Protein AF-A0A482Z862-F1 (afdb_monomer)

pLDDT: mean 73.33, std 21.67, range [31.16, 97.44]

Structure (mmCIF, N/CA/C/O backbone):
data_AF-A0A482Z862-F1
#
_entry.id   AF-A0A482Z862-F1
#
loop_
_atom_site.group_PDB
_atom_site.id
_atom_site.type_symbol
_atom_site.label_atom_id
_atom_site.label_alt_id
_atom_site.label_comp_id
_atom_site.label_asym_id
_atom_site.label_entity_id
_atom_site.label_seq_id
_atom_site.pdbx_PDB_ins_code
_atom_site.Cartn_x
_atom_site.Cartn_y
_atom_site.Cartn_z
_atom_site.occupancy
_atom_site.B_iso_or_equiv
_atom_site.auth_seq_id
_atom_site.auth_comp_id
_atom_site.auth_asym_id
_atom_site.auth_atom_id
_atom_site.pdbx_PDB_model_num
ATOM 1 N N . PRO A 1 1 ? -0.419 19.644 15.356 1.00 56.84 1 PRO A N 1
ATOM 2 C CA . PRO A 1 1 ? 0.955 19.093 15.516 1.00 56.84 1 PRO A CA 1
ATOM 3 C C . PRO A 1 1 ? 0.873 17.575 15.712 1.00 56.84 1 PRO A C 1
ATOM 5 O O . PRO A 1 1 ? 0.029 17.157 16.489 1.00 56.84 1 PRO A O 1
ATOM 8 N N . GLY A 1 2 ? 1.670 16.770 14.999 1.00 76.25 2 GLY A N 1
ATOM 9 C CA . GLY A 1 2 ? 1.609 15.296 15.091 1.00 76.25 2 GLY A CA 1
ATOM 10 C C . GLY A 1 2 ? 1.187 14.554 13.813 1.00 76.25 2 GLY A C 1
ATOM 11 O O . GLY A 1 2 ? 0.976 13.353 13.862 1.00 76.25 2 GLY A O 1
ATOM 12 N N . GLY A 1 3 ? 1.070 15.244 12.673 1.00 83.31 3 GLY A N 1
ATOM 13 C CA . GLY A 1 3 ? 0.810 14.604 11.377 1.00 83.31 3 GLY A CA 1
ATOM 14 C C . GLY A 1 3 ? 2.070 14.033 10.713 1.00 83.31 3 GLY A C 1
ATOM 15 O O . GLY A 1 3 ? 3.195 14.370 11.087 1.00 83.31 3 GLY A O 1
ATOM 16 N N . ILE A 1 4 ? 1.874 13.207 9.681 1.00 89.50 4 ILE A N 1
ATOM 17 C CA . ILE A 1 4 ? 2.944 12.683 8.822 1.00 89.50 4 ILE A CA 1
ATOM 18 C C . ILE A 1 4 ? 3.011 13.506 7.532 1.00 89.50 4 ILE A C 1
ATOM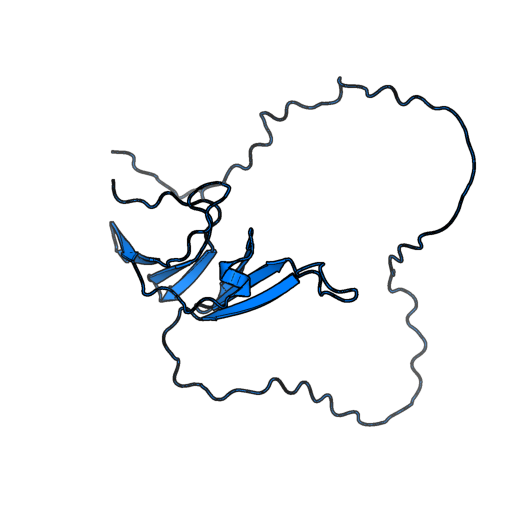 20 O O . ILE A 1 4 ? 2.005 13.680 6.853 1.00 89.50 4 ILE A O 1
ATOM 24 N N . SER A 1 5 ? 4.216 13.943 7.157 1.00 91.38 5 SER A N 1
ATOM 25 C CA . SER A 1 5 ? 4.484 14.436 5.802 1.00 91.38 5 SER A CA 1
ATOM 26 C C . SER A 1 5 ? 4.816 13.257 4.887 1.00 91.38 5 SER A C 1
ATOM 28 O O . SER A 1 5 ? 5.847 12.599 5.060 1.00 91.38 5 SER A O 1
ATOM 30 N N . VAL A 1 6 ? 3.917 12.953 3.956 1.00 94.12 6 VAL A N 1
ATOM 31 C CA . VAL A 1 6 ? 4.066 11.891 2.956 1.00 94.12 6 VAL A CA 1
ATOM 32 C C . VAL A 1 6 ? 3.210 12.232 1.741 1.00 94.12 6 VAL A C 1
ATOM 34 O O . VAL A 1 6 ? 2.110 12.763 1.891 1.00 94.12 6 VAL A O 1
ATOM 37 N N . SER A 1 7 ? 3.696 11.918 0.544 1.00 95.12 7 SER A N 1
ATOM 38 C CA . SER A 1 7 ? 2.905 11.982 -0.685 1.00 95.12 7 SER A CA 1
ATOM 39 C C . SER A 1 7 ? 2.555 10.583 -1.188 1.00 95.12 7 SER A C 1
ATOM 41 O O . SER A 1 7 ? 3.340 9.639 -1.059 1.00 95.12 7 SER A O 1
ATOM 43 N N . SER A 1 8 ? 1.347 10.458 -1.738 1.00 94.81 8 SER A N 1
ATOM 44 C CA . SER A 1 8 ? 0.794 9.226 -2.315 1.00 94.81 8 SER A CA 1
ATOM 45 C C . SER A 1 8 ? 0.945 7.968 -1.437 1.00 94.81 8 SER A C 1
ATOM 47 O O . SER A 1 8 ? 1.421 6.942 -1.935 1.00 94.81 8 SER A O 1
ATOM 49 N N . PRO A 1 9 ? 0.602 8.013 -0.131 1.00 96.12 9 PRO A N 1
ATOM 50 C CA . PRO A 1 9 ? 0.584 6.807 0.684 1.00 96.12 9 PRO A CA 1
ATOM 51 C C . PRO A 1 9 ? -0.541 5.863 0.240 1.00 96.12 9 PRO A C 1
ATOM 53 O O . PRO A 1 9 ? -1.573 6.299 -0.270 1.00 96.12 9 PRO A O 1
ATOM 56 N N . LEU A 1 10 ? -0.362 4.572 0.499 1.00 96.56 10 LEU A N 1
ATOM 57 C CA . LEU A 1 10 ? -1.404 3.559 0.358 1.00 96.56 10 LEU A CA 1
ATOM 58 C C . LEU A 1 10 ? -2.016 3.320 1.737 1.00 96.56 10 LEU A C 1
ATOM 60 O O . LEU A 1 10 ? -1.282 3.141 2.707 1.00 96.56 10 LEU A O 1
ATOM 64 N N . VAL A 1 11 ? -3.342 3.339 1.844 1.00 96.56 11 VAL A N 1
ATOM 65 C CA . VAL A 1 11 ? -4.048 3.177 3.122 1.00 96.56 11 VAL A CA 1
ATOM 66 C C . VAL A 1 11 ? -5.067 2.059 2.988 1.00 96.56 11 VAL A C 1
ATOM 68 O O . VAL A 1 11 ? -5.845 2.064 2.043 1.00 96.56 11 VAL A O 1
ATOM 71 N N . THR A 1 12 ? -5.067 1.120 3.931 1.00 96.56 12 THR A N 1
ATOM 72 C CA . THR A 1 12 ? -6.047 0.027 4.007 1.00 96.56 12 THR A CA 1
ATOM 73 C C . THR A 1 12 ? -6.650 -0.042 5.406 1.00 96.56 12 THR A C 1
ATOM 75 O O . THR A 1 12 ? -5.967 0.249 6.391 1.00 96.56 12 THR A O 1
ATOM 78 N N . GLN A 1 13 ? -7.925 -0.412 5.512 1.00 95.94 13 GLN A N 1
ATOM 79 C CA . GLN A 1 13 ? -8.597 -0.596 6.798 1.00 95.94 13 GLN A CA 1
ATOM 80 C C . GLN A 1 13 ? -8.324 -2.006 7.343 1.00 95.94 13 GLN A C 1
ATOM 82 O O . GLN A 1 13 ? -8.626 -2.997 6.675 1.00 95.94 13 GLN A O 1
ATOM 87 N N . THR A 1 14 ? -7.766 -2.107 8.552 1.00 95.56 14 THR A N 1
ATOM 88 C CA 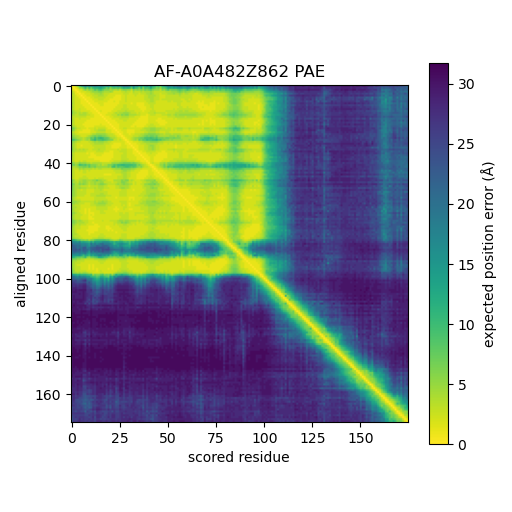. THR A 1 14 ? -7.474 -3.387 9.231 1.00 95.56 14 THR A CA 1
ATOM 89 C C . THR A 1 14 ? -8.454 -3.710 10.358 1.00 95.56 14 THR A C 1
ATOM 91 O O . THR A 1 14 ? -8.579 -4.877 10.729 1.00 95.56 14 THR A O 1
ATOM 94 N N . GLY A 1 15 ? -9.202 -2.716 10.843 1.00 93.62 15 GLY A N 1
ATOM 95 C CA . GLY A 1 15 ? -10.281 -2.873 11.819 1.00 93.62 15 GLY A CA 1
ATOM 96 C C . GLY A 1 15 ? -11.276 -1.710 11.770 1.00 93.62 15 GLY A C 1
ATOM 97 O O . GLY A 1 15 ? -11.096 -0.759 11.014 1.00 93.62 15 GLY A O 1
ATOM 98 N N . ASP A 1 16 ? -12.326 -1.755 12.590 1.00 94.00 16 ASP A N 1
ATOM 99 C CA . ASP A 1 16 ? -13.444 -0.792 12.534 1.00 94.00 16 ASP A CA 1
ATOM 100 C C . ASP A 1 16 ? -13.001 0.680 12.586 1.00 94.00 16 ASP A C 1
ATOM 102 O O . ASP A 1 16 ? -13.542 1.521 11.871 1.00 94.00 16 ASP A O 1
ATOM 106 N N . LYS A 1 17 ? -11.994 0.980 13.411 1.00 95.75 17 LYS A N 1
ATOM 107 C CA . LYS A 1 17 ? -11.391 2.311 13.563 1.00 95.75 17 LYS A CA 1
ATOM 108 C C . LYS A 1 17 ? -9.865 2.290 13.381 1.00 95.75 17 LYS A C 1
ATOM 110 O O . LYS A 1 17 ? -9.187 3.229 13.785 1.00 95.75 17 LYS A O 1
ATOM 115 N N . GLU A 1 18 ? -9.330 1.219 12.796 1.00 96.12 18 GLU A N 1
ATOM 116 C CA . GLU A 1 18 ? -7.891 0.998 12.628 1.00 96.12 18 GLU A CA 1
ATOM 117 C C . GLU A 1 18 ? -7.539 0.894 11.142 1.00 96.12 18 GLU A C 1
ATOM 119 O O . GLU A 1 18 ? -8.144 0.127 10.384 1.00 96.12 18 GLU A O 1
ATOM 124 N N . PHE A 1 19 ? -6.531 1.656 10.736 1.00 96.19 19 PHE A N 1
ATOM 125 C CA . PHE A 1 19 ? -6.026 1.715 9.374 1.00 96.19 19 PHE A CA 1
ATOM 126 C C . PHE A 1 19 ? -4.518 1.532 9.375 1.00 96.19 19 PHE A C 1
ATOM 128 O O . PHE A 1 19 ? -3.824 1.899 10.322 1.00 96.19 19 PHE A O 1
ATOM 135 N N . VAL A 1 20 ? -3.988 1.022 8.272 1.00 96.12 20 VAL A N 1
ATOM 136 C CA . VAL A 1 20 ? -2.549 0.935 8.054 1.00 96.12 20 VAL A CA 1
ATOM 137 C C . VAL A 1 20 ? -2.188 1.773 6.848 1.00 96.12 20 VAL A C 1
ATOM 139 O O . VAL A 1 20 ? -2.707 1.572 5.751 1.00 96.12 20 VAL A O 1
ATOM 142 N N . MET A 1 21 ? -1.272 2.708 7.071 1.00 95.94 21 MET A N 1
ATOM 143 C CA . MET A 1 21 ? -0.631 3.503 6.041 1.00 95.94 21 MET A CA 1
ATOM 144 C C . MET A 1 21 ? 0.703 2.860 5.670 1.00 95.94 21 MET A C 1
ATOM 14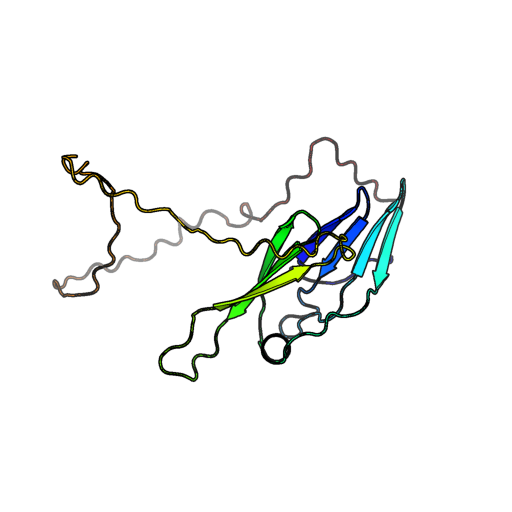6 O O . MET A 1 21 ? 1.571 2.655 6.523 1.00 95.94 21 MET A O 1
ATOM 150 N N . VAL A 1 22 ? 0.882 2.584 4.386 1.00 95.44 22 VAL A N 1
ATOM 151 C CA . VAL A 1 22 ? 2.079 1.969 3.820 1.00 95.44 22 VAL A CA 1
ATOM 152 C C . VAL A 1 22 ? 2.612 2.837 2.694 1.00 95.44 22 VAL A C 1
ATOM 154 O O . VAL A 1 22 ? 1.870 3.338 1.850 1.00 95.44 22 VAL A O 1
ATOM 157 N N . GLY A 1 23 ? 3.931 2.945 2.632 1.00 93.56 23 GLY A N 1
ATOM 158 C CA . GLY A 1 23 ? 4.596 3.433 1.441 1.00 93.56 23 GLY A CA 1
ATOM 159 C C . GLY A 1 23 ? 4.386 4.921 1.173 1.00 93.56 23 GLY A C 1
ATOM 160 O O . GLY A 1 23 ? 4.349 5.741 2.090 1.00 93.56 23 GLY A O 1
ATOM 161 N N . GLY A 1 24 ? 4.318 5.276 -0.108 1.00 95.06 24 GLY A N 1
ATOM 162 C CA . GLY A 1 24 ? 4.392 6.662 -0.565 1.00 95.06 24 GLY A CA 1
ATOM 163 C C . GLY A 1 24 ? 5.826 7.193 -0.596 1.00 95.06 24 GLY A C 1
ATOM 164 O O . GLY A 1 24 ? 6.795 6.423 -0.646 1.00 95.06 24 GLY A O 1
ATOM 165 N N . TYR A 1 25 ? 5.967 8.514 -0.587 1.00 95.31 25 TYR A N 1
ATOM 166 C CA . TYR A 1 25 ? 7.250 9.195 -0.752 1.00 95.31 25 TYR A CA 1
ATOM 167 C C . TYR A 1 25 ? 7.446 10.259 0.333 1.00 95.31 25 TYR A C 1
ATOM 169 O O . TYR A 1 25 ? 6.531 11.010 0.665 1.00 95.31 25 TYR A O 1
ATOM 177 N N . GLN A 1 26 ? 8.649 10.304 0.912 1.00 91.69 26 GLN A N 1
ATOM 178 C CA . GLN A 1 26 ? 9.043 11.367 1.852 1.00 91.69 26 GLN A CA 1
ATOM 179 C C . GLN A 1 26 ? 9.496 12.626 1.103 1.00 91.69 26 GLN A C 1
ATOM 181 O O . GLN A 1 26 ? 9.318 13.742 1.582 1.00 91.69 26 GLN A O 1
ATOM 186 N N . CYS A 1 27 ? 10.092 12.426 -0.071 1.00 88.50 27 CYS A N 1
ATOM 187 C CA . CYS A 1 27 ? 10.428 13.436 -1.066 1.00 88.50 27 CYS A CA 1
ATOM 188 C C . CYS A 1 27 ? 10.536 12.750 -2.439 1.00 88.50 27 CYS A C 1
ATOM 190 O O . CYS A 1 27 ? 10.561 11.519 -2.506 1.00 88.50 27 CYS A O 1
ATOM 192 N N . ASP A 1 28 ? 10.635 13.521 -3.524 1.00 85.88 28 ASP A N 1
ATOM 193 C CA . ASP A 1 28 ? 10.517 13.045 -4.917 1.00 85.88 28 ASP A CA 1
ATOM 194 C C . ASP A 1 28 ? 11.372 11.819 -5.276 1.00 85.88 28 ASP A C 1
ATOM 196 O O . ASP A 1 28 ? 11.007 11.027 -6.140 1.00 85.88 28 ASP A O 1
ATOM 200 N N . ASN A 1 29 ? 12.523 11.644 -4.621 1.00 82.62 29 ASN A N 1
ATOM 201 C CA . ASN A 1 29 ? 13.449 10.542 -4.893 1.00 82.62 29 ASN A CA 1
ATOM 202 C C . ASN A 1 29 ? 13.635 9.587 -3.702 1.00 82.62 29 ASN A C 1
ATOM 204 O O . ASN A 1 29 ? 14.554 8.767 -3.722 1.00 82.62 29 ASN A O 1
ATOM 208 N N . GLN A 1 30 ? 12.797 9.676 -2.667 1.00 91.06 30 GLN A N 1
ATOM 209 C CA . GLN A 1 30 ? 12.907 8.842 -1.471 1.00 91.06 30 GLN A CA 1
ATOM 210 C C . GLN A 1 30 ? 11.565 8.193 -1.131 1.00 91.06 30 GLN A C 1
ATOM 212 O O . GLN A 1 30 ? 10.681 8.810 -0.529 1.00 91.06 30 GLN A O 1
ATOM 217 N N . LYS A 1 31 ? 11.443 6.904 -1.476 1.00 94.38 31 LYS A N 1
ATOM 218 C CA . LYS A 1 31 ? 10.317 6.066 -1.047 1.00 94.38 31 LYS A CA 1
ATOM 219 C C . LYS A 1 31 ? 10.286 5.963 0.479 1.00 94.38 31 LYS A C 1
ATOM 221 O O . LYS A 1 31 ? 11.329 5.826 1.126 1.00 94.38 31 LYS A O 1
ATOM 226 N N . ARG A 1 32 ? 9.091 5.992 1.065 1.00 94.62 32 ARG A N 1
ATOM 227 C CA . ARG A 1 32 ? 8.887 5.757 2.499 1.00 94.62 32 ARG A CA 1
ATOM 228 C C . ARG A 1 32 ? 8.807 4.255 2.765 1.00 94.62 32 ARG A C 1
ATOM 230 O O . ARG A 1 32 ? 7.797 3.640 2.476 1.00 94.62 32 ARG A O 1
ATOM 237 N N . MET A 1 33 ? 9.844 3.663 3.347 1.00 94.38 33 MET A N 1
ATOM 238 C CA . MET A 1 33 ? 9.898 2.202 3.521 1.00 94.38 33 MET A CA 1
ATOM 239 C C . MET A 1 33 ? 9.177 1.671 4.771 1.00 94.38 33 MET A C 1
ATOM 241 O O . MET A 1 33 ? 9.018 0.465 4.889 1.00 94.38 33 MET A O 1
ATOM 245 N N . PHE A 1 34 ? 8.752 2.525 5.701 1.00 91.62 34 PHE A N 1
ATOM 246 C CA . PHE A 1 34 ? 8.091 2.101 6.938 1.00 91.62 34 PHE A CA 1
ATOM 247 C C . PHE A 1 34 ? 6.577 2.315 6.883 1.00 91.62 34 PHE A C 1
ATOM 249 O O . PHE A 1 34 ? 6.077 3.082 6.056 1.00 91.62 34 PHE A O 1
ATOM 256 N N . CYS A 1 35 ? 5.862 1.625 7.769 1.00 94.19 35 CYS A N 1
ATOM 257 C CA . CYS A 1 35 ? 4.405 1.664 7.859 1.00 94.19 35 CYS A CA 1
ATOM 258 C C . CYS A 1 35 ? 3.963 2.369 9.140 1.00 94.19 35 CYS A C 1
ATOM 260 O O . CYS A 1 35 ? 4.709 2.429 10.120 1.00 94.19 35 CYS A O 1
ATOM 262 N N . ASN A 1 36 ? 2.733 2.865 9.145 1.00 95.31 36 ASN A N 1
ATOM 263 C CA . ASN A 1 36 ? 2.106 3.428 10.330 1.00 95.31 36 ASN A CA 1
ATOM 264 C C . ASN A 1 36 ? 0.734 2.809 10.552 1.00 95.31 36 ASN A C 1
ATOM 266 O O . ASN A 1 36 ? -0.006 2.594 9.593 1.00 95.31 36 ASN A O 1
ATOM 270 N N . THR A 1 37 ? 0.396 2.563 11.811 1.00 95.62 37 THR A N 1
ATOM 271 C CA . THR A 1 37 ? -0.986 2.310 12.215 1.00 95.62 37 THR A CA 1
ATOM 272 C C . THR A 1 37 ? -1.633 3.650 12.532 1.00 95.62 37 THR A C 1
ATOM 274 O O . THR A 1 37 ? -1.030 4.494 13.195 1.00 95.62 37 THR A O 1
ATOM 277 N N . ILE A 1 38 ? -2.835 3.857 12.013 1.00 95.81 38 ILE A N 1
ATOM 278 C CA . ILE A 1 38 ? -3.660 5.032 12.258 1.00 95.81 38 ILE A CA 1
ATOM 279 C C . ILE A 1 38 ? -4.920 4.553 12.962 1.00 95.81 38 ILE A C 1
ATOM 281 O O . ILE A 1 38 ? -5.712 3.812 12.376 1.00 95.81 38 ILE A O 1
ATOM 285 N N . THR A 1 39 ? -5.110 5.001 14.195 1.00 95.88 39 THR A N 1
ATOM 286 C CA . THR A 1 39 ? -6.289 4.680 14.997 1.00 95.88 39 THR A CA 1
ATOM 287 C C . THR A 1 39 ? -7.142 5.928 15.137 1.00 95.88 39 THR A C 1
ATOM 289 O O . THR A 1 39 ? -6.664 6.992 15.542 1.00 95.88 39 THR A O 1
ATOM 292 N N . LEU A 1 40 ? -8.412 5.810 14.757 1.00 95.00 40 LEU A N 1
ATOM 293 C CA . LEU A 1 40 ? -9.396 6.869 14.926 1.00 95.00 40 LEU A CA 1
ATOM 294 C C . LEU A 1 40 ? -10.067 6.692 16.287 1.00 95.00 40 LEU A C 1
ATOM 296 O O . LEU A 1 40 ? -10.877 5.792 16.476 1.00 95.00 40 LEU A O 1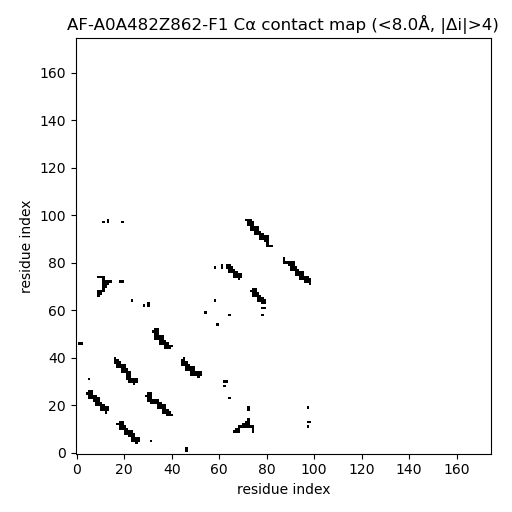
ATOM 300 N N . GLU A 1 41 ? -9.755 7.565 17.231 1.00 90.31 41 GLU A N 1
ATOM 301 C CA . GLU A 1 41 ? -10.467 7.658 18.503 1.00 90.31 41 GLU A CA 1
ATOM 302 C C . GLU A 1 41 ? -11.575 8.713 18.408 1.00 90.31 41 GLU A C 1
ATOM 304 O O . GLU A 1 41 ? -11.611 9.517 17.478 1.00 90.31 41 GLU A O 1
ATOM 309 N N . ASP A 1 42 ? -12.496 8.739 19.374 1.00 89.75 42 ASP A N 1
ATOM 310 C CA . ASP A 1 42 ? -13.709 9.572 19.286 1.00 89.75 42 ASP A CA 1
ATOM 311 C C . ASP A 1 42 ? -13.435 11.070 19.040 1.00 89.75 42 ASP A C 1
ATOM 313 O O . ASP A 1 42 ? -14.253 11.742 18.422 1.00 89.75 42 ASP A O 1
ATOM 317 N N . ASN A 1 43 ? -12.294 11.595 19.504 1.00 91.38 43 ASN A N 1
ATOM 318 C CA . ASN A 1 43 ? -11.891 12.994 19.302 1.00 91.38 43 ASN A CA 1
ATOM 319 C C . ASN A 1 43 ? -10.403 13.149 18.935 1.00 91.38 43 ASN A C 1
ATOM 321 O O . ASN A 1 43 ? -9.841 14.232 19.104 1.00 91.38 43 ASN A O 1
ATOM 325 N N . ASN A 1 44 ? -9.726 12.074 18.524 1.00 90.94 44 ASN A N 1
ATOM 326 C CA . ASN A 1 44 ? -8.290 12.110 18.252 1.00 90.94 44 ASN A CA 1
ATOM 327 C C . ASN A 1 44 ? -7.906 11.148 17.123 1.00 90.94 44 ASN A C 1
ATOM 329 O O . ASN A 1 44 ? -8.553 10.126 16.923 1.00 90.94 44 ASN A O 1
ATOM 333 N N . ILE A 1 45 ? -6.823 11.466 16.420 1.00 93.50 45 ILE A N 1
ATOM 334 C CA . ILE A 1 45 ? -6.184 10.567 15.460 1.00 93.50 45 ILE A CA 1
ATOM 335 C C . ILE A 1 45 ? -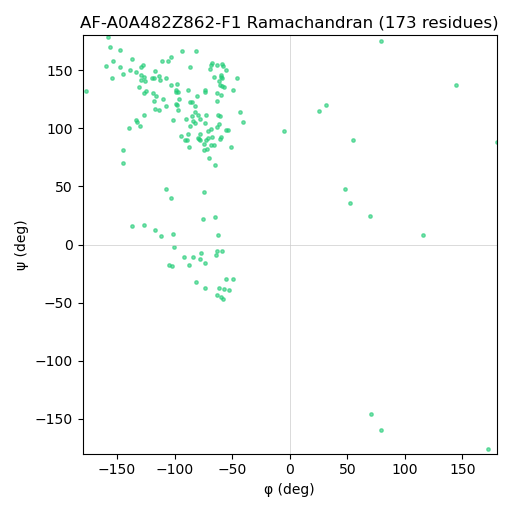4.816 10.221 16.029 1.00 93.50 45 ILE A C 1
ATOM 337 O O . ILE A 1 45 ? -3.964 11.099 16.188 1.00 93.50 45 ILE A O 1
ATOM 341 N N . GLU A 1 46 ? -4.611 8.949 16.341 1.00 94.12 46 GLU A N 1
ATOM 342 C CA . GLU A 1 46 ? -3.328 8.441 16.807 1.00 94.12 46 GLU A CA 1
ATOM 343 C C . GLU A 1 46 ? -2.582 7.787 15.647 1.00 94.12 46 GLU A C 1
ATOM 345 O O . GLU A 1 46 ? -3.159 7.036 14.863 1.00 94.12 46 GLU A O 1
ATOM 350 N N . ILE A 1 47 ? -1.301 8.125 15.506 1.00 94.69 47 ILE A N 1
ATOM 351 C CA . ILE A 1 47 ? -0.444 7.638 14.431 1.00 94.69 47 ILE A CA 1
ATOM 352 C C . ILE A 1 47 ? 0.798 7.024 15.064 1.00 94.69 47 ILE A C 1
ATOM 354 O O . ILE A 1 47 ? 1.652 7.738 15.593 1.00 94.69 47 ILE A O 1
ATOM 358 N N . GLU A 1 48 ? 0.922 5.708 14.958 1.00 93.94 48 GLU A N 1
ATOM 359 C CA . GLU A 1 48 ? 2.032 4.949 15.530 1.00 93.94 48 GLU A CA 1
ATOM 360 C C . GLU A 1 48 ? 2.887 4.333 14.424 1.00 93.94 48 GLU A C 1
ATOM 362 O O . GLU A 1 48 ? 2.391 3.959 13.361 1.00 93.94 48 GLU A O 1
ATOM 367 N N . GLU A 1 49 ? 4.202 4.254 14.626 1.00 93.00 49 GLU A N 1
ATOM 368 C CA . GLU A 1 49 ? 5.081 3.519 13.713 1.00 93.00 49 GLU A CA 1
ATOM 369 C C . GLU A 1 49 ? 4.896 2.014 13.903 1.00 93.00 49 GLU A C 1
ATOM 371 O O . GLU A 1 49 ? 4.897 1.507 15.024 1.00 93.00 49 GLU A O 1
ATOM 376 N N . ARG A 1 50 ? 4.749 1.299 12.788 1.00 91.81 50 ARG A N 1
ATOM 377 C CA . ARG A 1 50 ? 4.616 -0.155 12.750 1.00 91.81 50 ARG A CA 1
ATOM 378 C C . ARG A 1 50 ? 5.911 -0.787 12.254 1.00 91.81 50 ARG A C 1
ATOM 380 O O . ARG A 1 50 ? 6.697 -0.159 11.545 1.00 91.81 50 ARG A O 1
ATOM 387 N N . GLU A 1 51 ? 6.104 -2.062 12.585 1.00 89.12 51 GLU A N 1
ATOM 388 C CA . GLU A 1 51 ? 7.172 -2.870 12.005 1.00 89.12 51 GLU A CA 1
ATOM 389 C C . GLU A 1 51 ? 7.183 -2.756 10.473 1.00 89.12 51 GLU A C 1
ATOM 391 O O . GLU A 1 51 ? 6.151 -2.830 9.799 1.00 89.12 51 GLU A O 1
ATOM 396 N N . THR A 1 52 ? 8.377 -2.536 9.931 1.00 90.00 52 THR A N 1
ATOM 397 C CA . THR A 1 52 ? 8.583 -2.430 8.490 1.00 90.00 52 THR A CA 1
ATOM 398 C C . THR A 1 52 ? 8.482 -3.818 7.854 1.00 90.00 52 THR A C 1
ATOM 400 O O . THR A 1 52 ? 9.166 -4.727 8.323 1.00 90.00 52 THR A O 1
ATOM 403 N N . PRO A 1 53 ? 7.698 -3.992 6.772 1.00 90.94 53 PRO A N 1
ATOM 404 C CA . PRO A 1 53 ? 7.665 -5.246 6.029 1.00 90.94 53 PRO A CA 1
ATOM 405 C C . PRO A 1 53 ? 9.061 -5.658 5.555 1.00 90.94 53 PRO A C 1
ATOM 407 O O . PRO A 1 53 ? 9.898 -4.804 5.240 1.00 90.94 53 PRO A O 1
ATOM 410 N N . ASP A 1 54 ? 9.306 -6.963 5.428 1.00 92.44 54 ASP A N 1
ATOM 411 C CA . ASP A 1 54 ? 10.539 -7.443 4.804 1.00 92.44 54 ASP A CA 1
ATOM 412 C C . ASP A 1 54 ? 10.474 -7.256 3.284 1.00 92.44 54 ASP A C 1
ATOM 414 O O . ASP A 1 54 ? 10.118 -8.148 2.516 1.00 92.44 54 ASP A O 1
ATOM 418 N N . TRP A 1 55 ? 10.770 -6.034 2.846 1.00 94.19 55 TRP A N 1
ATOM 419 C CA . TRP A 1 55 ? 10.746 -5.681 1.436 1.00 94.19 55 TRP A CA 1
ATOM 420 C C . TRP A 1 55 ? 11.776 -6.487 0.655 1.00 94.19 55 TRP A C 1
ATOM 422 O O . TRP A 1 55 ? 12.968 -6.502 0.987 1.00 94.19 55 TRP A O 1
ATOM 432 N N . THR A 1 56 ? 11.341 -7.080 -0.445 1.00 93.81 56 THR A N 1
ATOM 433 C CA . THR A 1 56 ? 12.225 -7.774 -1.372 1.00 93.81 56 THR A CA 1
ATOM 434 C C . THR A 1 56 ? 13.239 -6.800 -1.999 1.00 93.81 56 THR A C 1
ATOM 436 O O . THR A 1 56 ? 13.015 -5.580 -2.047 1.00 93.81 56 THR A O 1
ATOM 439 N N . PRO A 1 57 ? 14.414 -7.287 -2.444 1.00 93.75 57 PRO A N 1
ATOM 440 C CA . PRO A 1 57 ? 15.453 -6.420 -2.995 1.00 93.75 57 PRO A CA 1
ATOM 441 C C . PRO A 1 57 ? 14.983 -5.586 -4.192 1.00 93.75 57 PRO A C 1
ATOM 443 O O . PRO A 1 57 ? 15.354 -4.424 -4.299 1.00 93.75 57 PRO A O 1
ATOM 446 N N . ASP A 1 58 ? 14.165 -6.138 -5.075 1.00 93.00 58 ASP A N 1
ATOM 447 C CA . ASP A 1 58 ? 13.553 -5.421 -6.202 1.00 93.00 58 ASP A CA 1
ATOM 448 C C . ASP A 1 58 ? 12.714 -4.209 -5.745 1.00 93.00 58 ASP A C 1
ATOM 450 O O . ASP A 1 58 ? 12.942 -3.104 -6.237 1.00 93.00 58 ASP A O 1
ATOM 454 N N . ILE A 1 59 ? 11.854 -4.344 -4.730 1.00 94.25 59 ILE A N 1
ATOM 455 C CA . ILE A 1 59 ? 11.089 -3.225 -4.149 1.00 94.25 59 ILE A CA 1
ATOM 456 C C . ILE A 1 59 ? 12.030 -2.187 -3.521 1.00 94.25 59 ILE A C 1
ATOM 458 O O . ILE A 1 59 ? 11.863 -0.975 -3.715 1.00 94.25 59 ILE A O 1
ATOM 462 N N . LYS A 1 60 ? 13.053 -2.641 -2.783 1.00 93.38 60 LYS A N 1
ATOM 463 C CA . LYS A 1 60 ? 14.054 -1.758 -2.154 1.00 93.38 60 LYS A CA 1
ATOM 464 C C . LYS A 1 60 ? 14.800 -0.921 -3.201 1.00 93.38 60 LYS A C 1
ATOM 466 O O . LYS A 1 60 ? 14.932 0.288 -3.015 1.00 93.38 60 LYS A O 1
ATOM 471 N N . HIS A 1 61 ? 15.238 -1.537 -4.299 1.00 91.31 61 HIS A N 1
ATOM 472 C CA . HIS A 1 61 ? 16.054 -0.885 -5.329 1.00 91.31 61 HIS A CA 1
ATOM 473 C C . HIS A 1 61 ? 15.246 -0.175 -6.424 1.00 91.31 61 HIS A C 1
ATOM 475 O O . HIS A 1 61 ? 15.809 0.670 -7.121 1.00 91.31 61 HIS A O 1
ATOM 481 N N . CYS A 1 62 ? 13.954 -0.476 -6.593 1.00 91.69 62 CYS A N 1
ATOM 482 C CA . CYS A 1 62 ? 13.135 0.214 -7.585 1.00 91.69 62 CYS A CA 1
ATOM 483 C C . CYS A 1 62 ? 12.971 1.698 -7.228 1.00 91.69 62 CYS A C 1
ATOM 485 O O . CYS A 1 62 ? 12.867 2.061 -6.057 1.00 91.69 62 CYS A O 1
ATOM 487 N N . LYS A 1 63 ? 12.943 2.585 -8.225 1.00 92.06 63 LYS A N 1
ATOM 488 C CA . LYS A 1 63 ? 12.809 4.027 -7.976 1.00 92.06 63 LYS A CA 1
ATOM 489 C C . LYS A 1 63 ? 11.392 4.409 -7.548 1.00 92.06 63 LYS A C 1
ATOM 491 O O . LYS A 1 63 ? 11.231 5.275 -6.692 1.00 92.06 63 LYS A O 1
ATOM 496 N N . ILE A 1 64 ? 10.390 3.760 -8.133 1.00 93.69 64 ILE A N 1
ATOM 497 C CA . ILE A 1 64 ? 8.980 4.076 -7.918 1.00 93.69 64 ILE A CA 1
ATOM 498 C C . ILE A 1 64 ? 8.202 2.829 -7.517 1.00 93.69 64 ILE A C 1
ATOM 500 O O . ILE A 1 64 ? 8.572 1.706 -7.853 1.00 93.69 64 ILE A O 1
ATOM 504 N N . TRP A 1 65 ? 7.108 3.059 -6.814 1.00 95.88 65 TRP A N 1
ATOM 505 C CA . TRP A 1 65 ? 6.049 2.089 -6.595 1.00 95.88 65 TRP A CA 1
ATOM 506 C C . TRP A 1 65 ? 4.695 2.766 -6.766 1.00 95.88 65 TRP A C 1
ATOM 508 O O . TRP A 1 65 ? 4.571 3.994 -6.689 1.00 95.88 65 TRP A O 1
ATOM 518 N N . PHE A 1 66 ? 3.682 1.963 -7.016 1.00 95.94 66 PHE A N 1
ATOM 519 C CA . PHE A 1 66 ? 2.297 2.397 -7.082 1.00 95.94 66 PHE A CA 1
ATOM 520 C C . PHE A 1 66 ? 1.420 1.257 -6.591 1.00 95.94 66 PHE A C 1
ATOM 522 O O . PHE A 1 66 ? 1.891 0.136 -6.409 1.00 95.94 66 PHE A O 1
ATOM 529 N N . GLY A 1 67 ? 0.153 1.526 -6.332 1.00 96.81 67 GLY A N 1
ATOM 530 C CA . GLY A 1 67 ? -0.713 0.505 -5.781 1.00 96.81 67 GLY A CA 1
ATOM 531 C C . GLY A 1 67 ? -2.059 1.049 -5.372 1.00 96.81 67 GLY A C 1
ATOM 532 O O . GLY A 1 67 ? -2.350 2.229 -5.568 1.00 96.81 67 GLY A O 1
ATOM 533 N N . SER A 1 68 ? -2.861 0.170 -4.791 1.00 97.06 68 SER A N 1
ATOM 534 C CA . SER A 1 68 ? -4.159 0.516 -4.228 1.00 97.06 68 SER A CA 1
ATOM 535 C C . SER A 1 68 ? -4.524 -0.451 -3.111 1.00 97.06 68 SER A C 1
ATOM 537 O O . SER A 1 68 ? -4.034 -1.583 -3.057 1.00 97.06 68 SER A O 1
ATOM 539 N N . ASP A 1 69 ? -5.419 0.001 -2.241 1.00 96.50 69 ASP A N 1
ATOM 540 C CA . ASP A 1 69 ? -6.139 -0.863 -1.315 1.00 96.50 69 ASP A CA 1
ATOM 541 C C . ASP A 1 69 ? -6.941 -1.925 -2.082 1.00 96.50 69 ASP A C 1
ATOM 543 O O . ASP A 1 69 ? -7.588 -1.620 -3.089 1.00 96.50 69 ASP A O 1
ATOM 547 N N . MET A 1 70 ? -6.883 -3.166 -1.603 1.00 95.88 70 MET A N 1
ATOM 548 C CA . MET A 1 70 ? -7.723 -4.284 -2.047 1.00 95.88 70 MET A CA 1
ATOM 549 C C . MET A 1 70 ? -8.887 -4.544 -1.077 1.00 95.88 70 MET A C 1
ATOM 551 O O . MET A 1 70 ? -9.701 -5.439 -1.316 1.00 95.88 70 MET A O 1
ATOM 555 N N . GLY A 1 71 ? -8.962 -3.790 0.021 1.00 91.38 71 GLY A N 1
ATOM 556 C CA . GLY A 1 71 ? -9.852 -4.031 1.146 1.00 91.38 71 GLY A CA 1
ATOM 557 C C . GLY A 1 71 ? -9.323 -5.120 2.080 1.00 91.38 71 GLY A C 1
ATOM 558 O O . GLY A 1 71 ? -8.312 -5.775 1.817 1.00 91.38 71 GLY A O 1
ATOM 559 N N . ASN A 1 72 ? -10.027 -5.329 3.196 1.00 92.19 72 ASN A N 1
ATOM 560 C CA . ASN A 1 72 ? -9.717 -6.361 4.195 1.00 92.19 72 ASN A CA 1
ATOM 561 C C . ASN A 1 72 ? -8.257 -6.339 4.692 1.00 92.19 72 ASN A C 1
ATOM 563 O O . ASN A 1 72 ? -7.662 -7.391 4.942 1.00 92.19 72 ASN A O 1
ATOM 567 N N . GLY A 1 73 ? -7.667 -5.151 4.821 1.00 94.06 73 GLY A N 1
ATOM 568 C CA . GLY A 1 73 ? -6.291 -4.997 5.273 1.00 94.06 73 GLY A CA 1
ATOM 569 C C . GLY A 1 73 ? -5.247 -5.491 4.271 1.00 94.06 73 GLY A C 1
ATOM 570 O O . GLY A 1 73 ? -4.164 -5.878 4.706 1.00 94.06 73 GLY A O 1
ATOM 571 N N . ALA A 1 74 ? -5.549 -5.547 2.972 1.00 95.75 74 ALA A N 1
ATOM 572 C CA . ALA A 1 74 ? -4.614 -5.966 1.930 1.00 95.75 74 ALA A CA 1
ATOM 573 C C . ALA A 1 74 ? -4.368 -4.852 0.904 1.00 95.75 74 ALA A C 1
ATOM 575 O O . ALA A 1 74 ? -5.276 -4.120 0.529 1.00 95.75 74 ALA A O 1
ATOM 576 N N . ILE A 1 75 ? -3.131 -4.749 0.420 1.00 97.12 75 ILE A N 1
ATOM 577 C CA . ILE A 1 75 ? -2.695 -3.748 -0.558 1.00 97.12 75 ILE A CA 1
ATOM 578 C C . ILE A 1 75 ? -2.058 -4.458 -1.751 1.00 97.12 75 ILE A C 1
ATOM 580 O O . ILE A 1 75 ? -1.177 -5.304 -1.574 1.00 97.12 75 ILE A O 1
ATOM 584 N N . LEU A 1 76 ? -2.457 -4.066 -2.961 1.00 97.44 76 LEU A N 1
ATOM 585 C CA . LEU A 1 76 ? -1.754 -4.423 -4.190 1.00 97.44 76 LEU A CA 1
ATOM 586 C C . LEU A 1 76 ? -0.648 -3.398 -4.434 1.00 97.44 76 LEU A C 1
ATOM 588 O O . LEU A 1 76 ? -0.927 -2.206 -4.556 1.00 97.44 76 LEU A O 1
ATOM 592 N N . LEU A 1 77 ? 0.594 -3.861 -4.537 1.00 97.38 77 LEU A N 1
ATOM 593 C CA . LEU A 1 77 ? 1.772 -3.041 -4.793 1.00 97.38 77 LEU A CA 1
ATOM 594 C C . LEU A 1 77 ? 2.394 -3.429 -6.134 1.00 97.38 77 LEU A C 1
ATOM 596 O O . LEU A 1 77 ? 2.696 -4.595 -6.360 1.00 97.38 77 LEU A O 1
ATOM 600 N N . GLY A 1 78 ? 2.619 -2.451 -7.001 1.00 96.25 78 GLY A N 1
ATOM 601 C CA . GLY A 1 78 ? 3.298 -2.590 -8.281 1.00 96.25 78 GLY A CA 1
ATOM 602 C C . GLY A 1 78 ? 4.637 -1.854 -8.304 1.00 96.25 78 GLY A C 1
ATOM 603 O O . GLY A 1 78 ? 4.762 -0.743 -7.778 1.00 96.25 78 GLY A O 1
ATOM 604 N N . ILE A 1 79 ? 5.630 -2.460 -8.952 1.00 95.62 79 ILE A N 1
ATOM 605 C CA . ILE A 1 79 ? 6.884 -1.809 -9.347 1.00 95.62 79 ILE A CA 1
ATOM 606 C C . ILE A 1 79 ? 7.116 -2.027 -10.848 1.00 95.62 79 ILE A C 1
ATOM 608 O O . ILE A 1 79 ? 6.810 -3.110 -11.349 1.00 95.62 79 ILE A O 1
ATOM 612 N N . PRO A 1 80 ? 7.678 -1.052 -11.579 1.00 93.69 80 PRO A N 1
ATOM 613 C CA . PRO A 1 80 ? 8.090 -1.267 -12.961 1.00 93.69 80 PRO A CA 1
ATOM 614 C C . PRO A 1 80 ? 9.113 -2.395 -13.081 1.00 93.69 80 PRO A C 1
ATOM 616 O O . PRO A 1 80 ? 9.997 -2.534 -12.229 1.00 93.69 80 PRO A O 1
ATOM 619 N N . GLY A 1 81 ? 9.010 -3.171 -14.157 1.00 87.94 81 GLY A N 1
ATOM 620 C CA . GLY A 1 81 ? 9.982 -4.209 -14.467 1.00 87.94 81 GLY A CA 1
ATOM 621 C C . GLY A 1 81 ? 11.342 -3.647 -14.879 1.00 87.94 81 GLY A C 1
ATOM 622 O O . GLY A 1 81 ? 11.454 -2.553 -15.434 1.00 87.94 81 GLY A O 1
ATOM 623 N N . ASP A 1 82 ? 12.407 -4.406 -14.611 1.00 80.00 82 ASP A N 1
ATOM 624 C CA . ASP A 1 82 ? 13.754 -4.039 -15.044 1.00 80.00 82 ASP A CA 1
ATOM 625 C C . ASP A 1 82 ? 13.930 -4.409 -16.524 1.00 80.00 82 ASP A C 1
ATOM 627 O O . ASP A 1 82 ? 13.989 -5.585 -16.878 1.00 80.00 82 ASP A O 1
ATOM 631 N N . ASN A 1 83 ? 14.046 -3.413 -17.405 1.00 68.25 83 ASN A N 1
ATOM 632 C CA . ASN A 1 83 ? 14.158 -3.593 -18.861 1.00 68.25 83 ASN A CA 1
ATOM 633 C C . ASN A 1 83 ? 15.551 -4.093 -19.316 1.00 68.25 83 ASN A C 1
ATOM 635 O O . ASN A 1 83 ? 15.991 -3.866 -20.442 1.00 68.25 83 ASN A O 1
ATOM 639 N N . ARG A 1 84 ? 16.312 -4.727 -18.417 1.00 68.38 84 ARG A N 1
ATOM 640 C CA . ARG A 1 84 ? 17.646 -5.273 -18.709 1.00 68.38 84 ARG A CA 1
ATOM 641 C C . ARG A 1 84 ? 17.617 -6.599 -19.467 1.00 68.38 84 ARG A C 1
ATOM 643 O O . ARG A 1 84 ? 18.668 -7.028 -19.939 1.00 68.38 84 ARG A O 1
ATOM 650 N N . GLN A 1 85 ? 16.463 -7.255 -19.577 1.00 67.06 85 GLN A N 1
ATOM 651 C CA . GLN A 1 85 ? 16.306 -8.517 -20.301 1.00 67.06 85 GLN A CA 1
ATOM 652 C C . GLN A 1 85 ? 15.352 -8.342 -21.487 1.00 67.06 85 GLN A C 1
ATOM 654 O O . GLN A 1 85 ? 14.436 -7.532 -21.443 1.00 67.06 85 GLN A O 1
ATOM 659 N N . LEU A 1 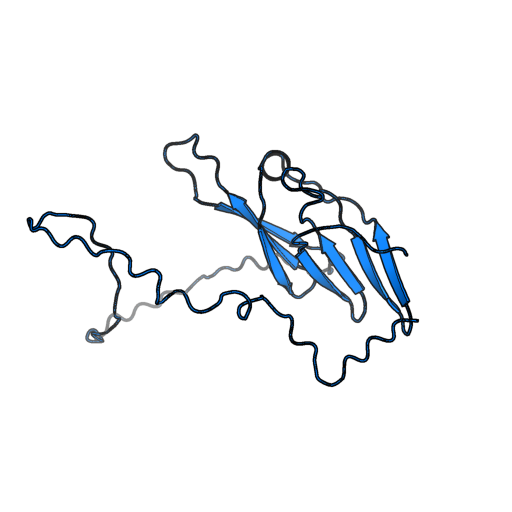86 ? 15.568 -9.119 -22.554 1.00 59.97 86 LEU A N 1
ATOM 660 C CA . LEU A 1 86 ? 14.808 -9.041 -23.814 1.00 59.97 86 LEU A CA 1
ATOM 661 C C . LEU A 1 86 ? 13.310 -9.389 -23.667 1.00 59.97 86 LEU A C 1
ATOM 663 O O . LEU A 1 86 ? 12.561 -9.223 -24.624 1.00 59.97 86 LEU A O 1
ATOM 667 N N . ILE A 1 87 ? 12.889 -9.896 -22.503 1.00 62.62 87 ILE A N 1
ATOM 668 C CA . ILE A 1 87 ? 11.514 -10.298 -22.180 1.00 62.62 87 ILE A CA 1
ATOM 669 C C . ILE A 1 87 ? 11.257 -9.970 -20.699 1.00 62.62 87 ILE A C 1
ATOM 671 O O . ILE A 1 87 ? 11.223 -10.865 -19.857 1.00 62.62 87 ILE A O 1
ATOM 675 N N . SER A 1 88 ? 11.164 -8.687 -20.355 1.00 69.62 88 SER A N 1
ATOM 676 C CA . SER A 1 88 ? 10.753 -8.273 -19.007 1.00 69.62 88 SER A CA 1
ATOM 677 C C . SER A 1 88 ? 9.268 -7.925 -18.990 1.00 69.62 88 SER A C 1
ATOM 679 O O . SER A 1 88 ? 8.783 -7.249 -19.899 1.00 69.62 88 SER A O 1
ATOM 681 N N . ASP A 1 89 ? 8.558 -8.357 -17.946 1.00 80.88 89 ASP A N 1
ATOM 682 C CA . ASP A 1 89 ? 7.199 -7.885 -17.679 1.00 80.88 89 ASP A CA 1
ATOM 683 C C . ASP A 1 89 ? 7.209 -6.366 -17.478 1.00 80.88 89 ASP A C 1
ATOM 685 O O . ASP A 1 89 ? 8.157 -5.806 -16.923 1.00 80.88 89 ASP A O 1
ATOM 689 N N . ALA A 1 90 ? 6.145 -5.683 -17.910 1.00 86.25 90 ALA A N 1
ATOM 690 C CA . ALA A 1 90 ? 6.050 -4.232 -17.756 1.00 86.25 90 ALA A CA 1
ATOM 691 C C . ALA A 1 90 ? 6.068 -3.815 -16.273 1.00 86.25 90 ALA A C 1
ATOM 693 O O . ALA A 1 90 ? 6.684 -2.810 -15.920 1.00 86.25 90 ALA A O 1
ATOM 694 N N . ASN A 1 91 ? 5.424 -4.606 -15.406 1.00 92.06 91 ASN A N 1
ATOM 695 C CA . ASN A 1 91 ? 5.351 -4.384 -13.965 1.00 92.06 91 ASN A CA 1
ATOM 696 C C . ASN A 1 91 ? 5.371 -5.718 -13.204 1.00 92.06 91 ASN A C 1
ATOM 698 O O . ASN A 1 91 ? 4.785 -6.699 -13.660 1.00 92.06 91 ASN A O 1
ATOM 702 N N . TYR A 1 92 ? 5.969 -5.717 -12.014 1.00 93.44 92 TYR A N 1
ATOM 703 C CA . TYR A 1 92 ? 5.868 -6.792 -11.029 1.00 93.44 92 TYR A CA 1
ATOM 704 C C . TYR A 1 92 ? 4.902 -6.386 -9.916 1.00 93.44 92 TYR A C 1
ATOM 706 O O . TYR A 1 92 ? 4.953 -5.249 -9.441 1.00 93.44 92 TYR A O 1
ATOM 714 N N . PHE A 1 93 ? 4.042 -7.315 -9.494 1.00 95.81 93 PHE A N 1
ATOM 715 C CA . PHE A 1 93 ? 3.007 -7.072 -8.490 1.00 95.81 93 PHE A CA 1
ATOM 716 C C . PHE A 1 93 ? 3.192 -7.943 -7.246 1.00 95.81 93 PHE A C 1
ATOM 718 O O . PHE A 1 93 ? 3.549 -9.116 -7.337 1.00 95.81 93 PHE A O 1
ATOM 725 N N . TYR A 1 94 ? 2.891 -7.364 -6.087 1.00 96.06 94 TYR A N 1
ATOM 726 C CA . TYR A 1 94 ? 2.991 -7.976 -4.767 1.00 96.06 94 TYR A CA 1
ATOM 727 C C . TYR A 1 94 ? 1.716 -7.676 -3.987 1.00 96.06 94 TYR A C 1
ATOM 729 O O . TYR A 1 94 ? 1.124 -6.608 -4.139 1.00 96.06 94 TYR A O 1
ATOM 737 N N . ILE A 1 95 ? 1.316 -8.597 -3.114 1.00 96.19 95 ILE A N 1
ATOM 738 C CA . ILE A 1 95 ? 0.222 -8.371 -2.170 1.00 96.19 95 ILE A CA 1
ATOM 739 C C . ILE A 1 95 ? 0.830 -8.218 -0.784 1.00 96.19 95 ILE A C 1
ATOM 741 O O . ILE A 1 95 ? 1.463 -9.143 -0.273 1.00 96.19 95 ILE A O 1
ATOM 745 N N . LEU A 1 96 ? 0.619 -7.060 -0.167 1.00 94.94 96 LEU A N 1
ATOM 746 C CA . LEU A 1 96 ? 0.971 -6.821 1.225 1.00 94.94 96 LEU A CA 1
ATOM 747 C C . LEU A 1 96 ? -0.276 -6.991 2.091 1.00 94.94 96 LEU A C 1
ATOM 749 O O . LEU A 1 96 ? -1.257 -6.274 1.916 1.00 94.94 96 LEU A O 1
ATOM 753 N N . ARG A 1 97 ? -0.233 -7.924 3.044 1.00 94.50 97 ARG A N 1
ATOM 754 C CA . ARG A 1 97 ? -1.290 -8.112 4.046 1.00 94.50 97 ARG A CA 1
ATOM 755 C C . ARG A 1 97 ? -0.892 -7.401 5.340 1.00 94.50 97 ARG A C 1
ATOM 757 O O . ARG A 1 97 ? 0.143 -7.705 5.924 1.00 94.50 97 ARG A O 1
ATOM 764 N N . CYS A 1 98 ? -1.708 -6.444 5.763 1.00 90.94 98 CYS A N 1
ATOM 765 C CA . CYS A 1 98 ? -1.506 -5.596 6.937 1.00 90.94 98 CYS A CA 1
ATOM 766 C C . CYS A 1 98 ? -2.353 -6.033 8.147 1.00 90.94 98 CYS A C 1
ATOM 768 O O . CYS A 1 98 ? -2.048 -5.651 9.279 1.00 90.94 98 CYS A O 1
ATOM 770 N N . GLY A 1 99 ? -3.405 -6.828 7.933 1.00 81.38 99 GLY A N 1
ATOM 771 C CA . GLY A 1 99 ? -4.154 -7.471 9.017 1.00 81.38 99 GLY A CA 1
ATOM 772 C C . GLY A 1 99 ? -3.322 -8.540 9.736 1.00 81.38 99 GLY A C 1
ATOM 773 O O . GLY A 1 99 ? -2.371 -9.078 9.169 1.00 81.38 99 GLY A O 1
ATOM 774 N N . GLY A 1 100 ? -3.664 -8.851 10.990 1.00 65.62 100 GLY A N 1
ATOM 775 C CA . GLY A 1 100 ? -3.099 -10.020 11.674 1.00 65.62 100 GLY A CA 1
ATOM 776 C C . GLY A 1 100 ? -3.401 -11.304 10.898 1.00 65.62 100 GLY A C 1
ATOM 777 O O . GLY A 1 100 ? -4.374 -11.345 10.141 1.00 65.62 100 GLY A O 1
ATOM 778 N N . THR A 1 101 ? -2.575 -12.340 11.070 1.00 49.72 101 THR A N 1
ATOM 779 C CA . THR A 1 101 ? -2.813 -13.675 10.507 1.00 49.72 101 THR A CA 1
ATOM 780 C C . THR A 1 101 ? -4.204 -14.129 10.929 1.00 49.72 101 THR A C 1
ATOM 782 O O . THR A 1 101 ? -4.414 -14.564 12.059 1.00 49.72 101 THR A O 1
ATOM 785 N N . ARG A 1 102 ? -5.194 -13.974 10.048 1.00 50.25 102 ARG A N 1
ATOM 786 C CA . ARG A 1 102 ? -6.446 -14.707 10.193 1.00 50.25 102 ARG A CA 1
ATOM 787 C C . ARG A 1 102 ? -6.025 -16.167 10.144 1.00 50.25 102 ARG A C 1
ATOM 789 O O . ARG A 1 102 ? -5.296 -16.543 9.235 1.00 50.25 102 ARG A O 1
ATOM 796 N N . GLU A 1 103 ? -6.454 -16.963 11.110 1.00 44.44 103 GLU A N 1
ATOM 797 C CA . GLU A 1 103 ? -6.174 -18.403 11.210 1.00 44.44 103 GLU A CA 1
ATOM 798 C C . GLU A 1 103 ? -6.804 -19.232 10.059 1.00 44.44 103 GLU A C 1
ATOM 800 O O . GLU A 1 103 ? -7.013 -20.428 10.201 1.00 44.44 103 GLU A O 1
ATOM 805 N N . ASP A 1 104 ? -7.083 -18.602 8.915 1.00 46.12 104 ASP A N 1
ATOM 806 C CA . ASP A 1 104 ? -7.556 -19.186 7.659 1.00 46.12 104 ASP A CA 1
ATOM 807 C C . ASP A 1 104 ? -6.411 -19.173 6.627 1.00 46.12 104 ASP A C 1
ATOM 809 O O . ASP A 1 104 ? -6.588 -18.795 5.470 1.00 46.12 104 ASP A O 1
ATOM 813 N N . ASP A 1 105 ? -5.217 -19.622 7.022 1.00 43.19 105 ASP A N 1
ATOM 814 C CA . ASP A 1 105 ? -4.226 -20.144 6.067 1.00 43.19 105 ASP A CA 1
ATOM 815 C C . ASP A 1 105 ? -4.654 -21.552 5.591 1.00 43.19 105 ASP A C 1
ATOM 817 O O . ASP A 1 105 ? -3.859 -22.487 5.501 1.00 43.19 105 ASP A O 1
ATOM 821 N N . GLU A 1 106 ? -5.932 -21.718 5.243 1.00 41.59 106 G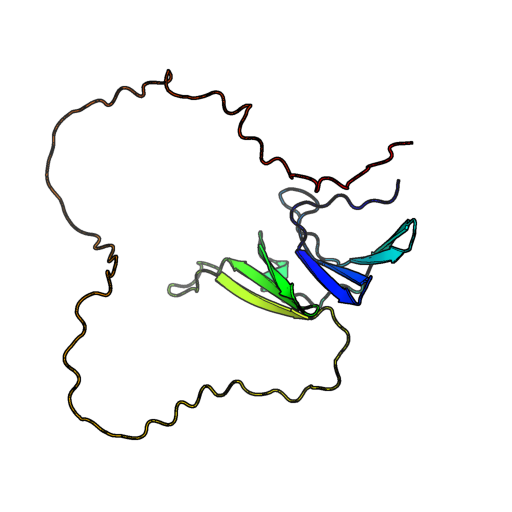LU A N 1
ATOM 822 C CA . GLU A 1 106 ? -6.243 -22.554 4.098 1.00 41.59 106 GLU A CA 1
ATOM 823 C C . GLU A 1 106 ? -5.934 -21.683 2.888 1.00 41.59 106 GLU A C 1
ATOM 825 O O . GLU A 1 106 ? -6.736 -20.857 2.447 1.00 41.59 106 GLU A O 1
ATOM 830 N N . GLU A 1 107 ? -4.718 -21.856 2.373 1.00 48.84 107 GLU A N 1
ATOM 831 C CA . GLU A 1 107 ? -4.399 -21.585 0.983 1.00 48.84 107 GLU A CA 1
ATOM 832 C C . GLU A 1 107 ? -5.442 -22.310 0.123 1.00 48.84 107 GLU A C 1
ATOM 834 O O . GLU A 1 107 ? -5.245 -23.433 -0.347 1.00 48.84 107 GLU A O 1
ATOM 839 N N . ALA A 1 108 ? -6.590 -21.669 -0.084 1.00 41.84 108 ALA A N 1
ATOM 840 C CA . ALA A 1 108 ? -7.467 -21.970 -1.183 1.00 41.84 108 ALA A CA 1
ATOM 841 C C . ALA A 1 108 ? -6.662 -21.578 -2.414 1.00 41.84 108 ALA A C 1
ATOM 843 O O . ALA A 1 108 ? -6.734 -20.453 -2.908 1.00 41.84 108 ALA A O 1
ATOM 844 N N . ALA A 1 109 ? -5.835 -22.520 -2.870 1.00 40.56 109 ALA A N 1
ATOM 845 C CA . ALA A 1 109 ? -5.404 -22.599 -4.239 1.00 40.56 109 ALA A CA 1
ATOM 846 C C . ALA A 1 109 ? -6.651 -22.285 -5.061 1.00 40.56 109 ALA A C 1
ATOM 848 O O . ALA A 1 109 ? -7.593 -23.084 -5.109 1.00 40.56 109 ALA A O 1
ATOM 849 N N . GLN A 1 110 ? -6.688 -21.076 -5.621 1.00 48.38 110 GLN A N 1
ATOM 850 C CA . GLN A 1 110 ? -7.728 -20.638 -6.527 1.00 48.38 110 GLN A CA 1
ATOM 851 C C . GLN A 1 110 ? -7.500 -21.430 -7.809 1.00 48.38 110 GLN A C 1
ATOM 853 O O . GLN A 1 110 ? -6.925 -20.980 -8.795 1.00 48.38 110 GLN A O 1
ATOM 858 N N . THR A 1 111 ? -7.870 -22.700 -7.727 1.00 31.16 111 THR A N 1
ATOM 859 C CA . THR A 1 111 ? -7.905 -23.630 -8.824 1.00 31.16 111 THR A CA 1
ATOM 860 C C . THR A 1 111 ? -9.102 -23.195 -9.645 1.00 31.16 111 THR A C 1
ATOM 862 O O . THR A 1 111 ? -10.228 -23.640 -9.444 1.00 31.16 111 THR A O 1
ATOM 865 N N . CYS A 1 112 ? -8.864 -22.294 -10.595 1.00 46.09 112 CYS A N 1
ATOM 866 C CA . CYS A 1 112 ? -9.725 -22.161 -11.761 1.00 46.09 112 CYS A CA 1
ATOM 867 C C . CYS A 1 112 ? -9.617 -23.456 -12.582 1.00 46.09 112 CYS A C 1
ATOM 869 O O . CYS A 1 112 ? -9.050 -23.479 -13.669 1.00 46.09 112 CYS A O 1
ATOM 871 N N . SER A 1 113 ? -10.128 -24.562 -12.044 1.00 46.44 113 SER A N 1
ATOM 872 C CA . SER A 1 113 ? -10.362 -25.777 -12.809 1.00 46.44 113 SER A CA 1
ATOM 873 C C . SER A 1 113 ? -11.753 -25.639 -13.406 1.00 46.44 113 SER A C 1
ATOM 875 O O . SER A 1 113 ? -12.736 -26.105 -12.833 1.00 46.44 113 SER A O 1
ATOM 877 N N . GLN A 1 114 ? -11.853 -24.955 -14.547 1.00 51.97 114 GLN A N 1
ATOM 878 C CA . GLN A 1 114 ? -12.998 -25.177 -15.420 1.00 51.97 114 GLN A CA 1
ATOM 879 C C . GLN A 1 114 ? -12.957 -26.649 -15.832 1.00 51.97 114 GLN A C 1
ATOM 881 O O . GLN A 1 114 ? -12.064 -27.091 -16.552 1.00 51.97 114 GLN A O 1
ATOM 886 N N . THR A 1 115 ? -13.903 -27.435 -15.331 1.00 40.25 115 THR A N 1
ATOM 887 C CA . THR A 1 115 ? -14.167 -28.773 -15.845 1.00 40.25 115 THR A CA 1
ATOM 888 C C . THR A 1 115 ? -14.749 -28.623 -17.245 1.00 40.25 115 THR A C 1
ATOM 890 O O . THR A 1 115 ? -15.940 -28.347 -17.394 1.00 40.25 115 THR A O 1
ATOM 893 N N . SER A 1 116 ? -13.914 -28.790 -18.269 1.00 42.72 116 SER A N 1
ATOM 894 C CA . SER A 1 116 ? -14.373 -28.990 -19.641 1.00 42.72 116 SER A CA 1
ATOM 895 C C . SER A 1 116 ? -15.198 -30.272 -19.688 1.00 42.72 116 SER A C 1
ATOM 897 O O . SER A 1 116 ? -14.655 -31.373 -19.627 1.00 42.72 116 SER A O 1
ATOM 899 N N . THR A 1 117 ? -16.519 -30.126 -19.752 1.00 42.19 117 THR A N 1
ATOM 900 C CA . THR A 1 117 ? -17.385 -31.186 -20.262 1.00 42.19 117 THR A CA 1
ATOM 901 C C . THR A 1 117 ? -17.667 -30.855 -21.718 1.00 42.19 117 THR A C 1
ATOM 903 O O . THR A 1 117 ? -18.163 -29.792 -22.070 1.00 42.19 117 THR A O 1
ATOM 906 N N . GLU A 1 118 ? -17.186 -31.757 -22.552 1.00 46.94 118 GLU A N 1
ATOM 907 C CA . GLU A 1 118 ? -17.293 -31.812 -23.998 1.00 46.94 118 GLU A CA 1
ATOM 908 C C . GLU A 1 118 ? -18.766 -31.937 -24.423 1.00 46.94 118 GLU A C 1
ATOM 910 O O . GLU A 1 118 ? -19.389 -32.972 -24.213 1.00 46.94 118 GLU A O 1
ATOM 915 N N . ASP A 1 119 ? -19.306 -30.883 -25.041 1.00 41.44 119 ASP A N 1
ATOM 916 C CA . ASP A 1 119 ? -20.448 -30.961 -25.959 1.00 41.44 119 ASP A CA 1
ATOM 917 C C . ASP A 1 119 ? -20.200 -30.000 -27.140 1.00 41.44 119 ASP A C 1
ATOM 919 O O . ASP A 1 119 ? -20.327 -28.782 -26.989 1.00 41.44 119 ASP A O 1
ATOM 923 N N . PRO A 1 120 ? -19.745 -30.492 -28.308 1.00 52.12 120 PRO A N 1
ATOM 924 C CA . PRO A 1 120 ? -19.522 -29.658 -29.475 1.00 52.12 120 PRO A CA 1
ATOM 925 C C . PRO A 1 120 ? -20.820 -29.613 -30.284 1.00 52.12 120 PRO A C 1
ATOM 927 O O . PRO A 1 120 ? -21.058 -30.454 -31.152 1.00 52.12 120 PRO A O 1
ATOM 930 N N . GLY A 1 121 ? -21.673 -28.636 -29.989 1.00 43.56 121 GLY A N 1
ATOM 931 C CA . GLY A 1 121 ? -22.990 -28.529 -30.609 1.00 43.56 121 GLY A CA 1
ATOM 932 C C . GLY A 1 121 ? -23.431 -27.092 -30.834 1.00 43.56 121 GLY A C 1
ATOM 933 O O . GLY A 1 121 ? -24.224 -26.571 -30.069 1.00 43.56 121 GLY A O 1
ATOM 934 N N . ASP A 1 122 ? -22.930 -26.502 -31.919 1.00 54.00 122 ASP A N 1
ATOM 935 C CA . ASP A 1 122 ? -23.592 -25.451 -32.703 1.00 54.00 122 ASP A CA 1
ATOM 936 C C . ASP A 1 122 ? -24.046 -24.194 -31.933 1.00 54.00 122 ASP A C 1
ATOM 938 O O . ASP A 1 122 ? -25.177 -24.057 -31.468 1.00 54.00 122 ASP A O 1
ATOM 942 N N . SER A 1 123 ? -23.155 -23.210 -31.844 1.00 46.38 123 SER A N 1
ATOM 943 C CA . SER A 1 123 ? -23.551 -21.821 -31.621 1.00 46.38 123 SER A CA 1
ATOM 944 C C . SER A 1 123 ? -22.781 -20.955 -32.605 1.00 46.38 123 SER A C 1
ATOM 946 O O . SER A 1 123 ? -21.566 -20.792 -32.517 1.00 46.38 123 SER A O 1
ATOM 948 N N . THR A 1 124 ? -23.519 -20.475 -33.598 1.00 54.16 124 THR A N 1
ATOM 949 C CA . THR A 1 124 ? -23.122 -19.478 -34.594 1.00 54.16 124 THR A CA 1
ATOM 950 C C . THR A 1 124 ? -22.409 -18.290 -33.939 1.00 54.16 124 THR A C 1
ATOM 952 O O . THR A 1 124 ? -22.832 -17.892 -32.849 1.00 54.16 124 THR A O 1
ATOM 955 N N . PRO A 1 125 ? -21.384 -17.683 -34.566 1.00 50.22 125 PRO A N 1
ATOM 956 C CA . PRO A 1 125 ? -20.661 -16.581 -33.945 1.00 50.22 125 PRO A CA 1
ATOM 957 C C . PRO A 1 125 ? -21.610 -15.399 -33.731 1.00 50.22 125 PRO A C 1
ATOM 959 O O . PRO A 1 125 ? -22.230 -14.918 -34.677 1.00 50.22 125 PRO A O 1
ATOM 962 N N . PHE A 1 126 ? -21.729 -14.938 -32.488 1.00 45.41 126 PHE A N 1
ATOM 963 C CA . PHE A 1 126 ? -22.203 -13.587 -32.216 1.00 45.41 126 PHE A CA 1
ATOM 964 C C . PHE A 1 126 ? -21.089 -12.625 -32.657 1.00 45.41 126 PHE A C 1
ATOM 966 O O . PHE A 1 126 ? -20.158 -12.349 -31.905 1.00 45.41 126 PHE A O 1
ATOM 973 N N . GLU A 1 127 ? -21.163 -12.176 -33.911 1.00 52.34 127 GLU A N 1
ATOM 974 C CA . GLU A 1 127 ? -20.469 -10.986 -34.411 1.00 52.34 127 GLU A CA 1
ATOM 975 C C . GLU A 1 127 ? -21.077 -9.750 -33.737 1.00 52.34 127 GLU A C 1
ATOM 977 O O . GLU A 1 127 ? -22.137 -9.270 -34.129 1.00 52.34 127 GLU A O 1
ATOM 982 N N . ASP A 1 128 ? -20.476 -9.343 -32.625 1.00 40.97 128 ASP A N 1
ATOM 983 C CA . ASP A 1 128 ? -19.880 -8.010 -32.470 1.00 40.97 128 ASP A CA 1
ATOM 984 C C . ASP A 1 128 ? -19.296 -7.927 -31.054 1.00 40.97 128 ASP A C 1
ATOM 986 O O . ASP A 1 128 ? -19.949 -7.551 -30.082 1.00 40.97 128 ASP A O 1
ATOM 990 N N . SER A 1 129 ? -18.040 -8.347 -30.921 1.00 56.12 129 SER A N 1
ATOM 991 C CA . SER A 1 129 ? -17.142 -7.744 -29.941 1.00 56.12 129 SER A CA 1
ATOM 992 C C . SER A 1 129 ? -16.264 -6.806 -30.751 1.00 56.12 129 SER A C 1
ATOM 994 O O . SER A 1 129 ? -15.453 -7.248 -31.557 1.00 56.12 129 SER A O 1
ATOM 996 N N . GLU A 1 130 ? -16.505 -5.510 -30.608 1.00 48.31 130 GLU A N 1
ATOM 997 C CA . GLU A 1 130 ? -15.652 -4.452 -31.134 1.00 48.31 130 GLU A CA 1
ATOM 998 C C . GLU A 1 130 ? -14.244 -4.579 -30.524 1.00 48.31 130 GLU A C 1
ATOM 1000 O O . GLU A 1 130 ? -13.946 -4.102 -29.431 1.00 48.31 130 GLU A O 1
ATOM 1005 N N . GLU A 1 131 ? -13.365 -5.302 -31.215 1.00 52.06 131 GLU A N 1
ATOM 1006 C CA . GLU A 1 131 ? -11.952 -5.401 -30.872 1.00 52.06 131 GLU A CA 1
ATOM 1007 C C . GLU A 1 131 ? -11.213 -4.174 -31.425 1.00 52.06 131 GLU A C 1
ATOM 1009 O O . GLU A 1 131 ? -11.085 -3.993 -32.636 1.00 52.06 131 GLU A O 1
ATOM 1014 N N . PHE A 1 132 ? -10.682 -3.324 -30.543 1.00 39.28 132 PHE A N 1
ATOM 1015 C CA . PHE A 1 132 ? -9.723 -2.293 -30.942 1.00 39.28 132 PHE A CA 1
ATOM 1016 C C . PHE A 1 132 ? -8.328 -2.917 -31.095 1.00 39.28 132 PHE A C 1
ATOM 1018 O O . PHE A 1 132 ? -7.543 -2.991 -30.148 1.00 39.28 132 PHE A O 1
ATOM 1025 N N . CYS A 1 133 ? -8.005 -3.367 -32.308 1.00 46.59 133 CYS A N 1
ATOM 1026 C CA . CYS A 1 133 ? -6.636 -3.705 -32.692 1.00 46.59 133 CYS A CA 1
ATOM 1027 C C . CYS A 1 133 ? -5.863 -2.443 -33.100 1.00 46.59 133 CYS A C 1
ATOM 1029 O O . CYS A 1 133 ? -6.183 -1.803 -34.099 1.00 46.59 133 CYS A O 1
ATOM 1031 N N . PHE A 1 134 ? -4.775 -2.132 -32.393 1.00 39.44 134 PHE A N 1
ATOM 1032 C CA . PHE A 1 134 ? -3.753 -1.218 -32.905 1.00 39.44 134 PHE A CA 1
ATOM 1033 C C . PHE A 1 134 ? -2.862 -1.974 -33.896 1.00 39.44 134 PHE A C 1
ATOM 1035 O O . PHE A 1 134 ? -1.866 -2.589 -33.515 1.00 39.44 134 PHE A O 1
ATOM 1042 N N . SER A 1 135 ? -3.219 -1.958 -35.179 1.00 38.78 135 SER A N 1
ATOM 1043 C CA . SER A 1 135 ? -2.310 -2.386 -36.242 1.00 38.78 135 SER A CA 1
ATOM 1044 C C . SER A 1 135 ? -1.305 -1.270 -36.532 1.00 38.78 135 SER A C 1
ATOM 1046 O O . SER A 1 135 ? -1.650 -0.234 -37.100 1.00 38.78 135 SER A O 1
ATOM 1048 N N . ALA A 1 136 ? -0.057 -1.482 -36.124 1.00 50.69 136 ALA A N 1
ATOM 1049 C CA . ALA A 1 136 ? 1.077 -0.670 -36.530 1.00 50.69 136 ALA A CA 1
ATOM 1050 C C . ALA A 1 136 ? 1.585 -1.147 -37.899 1.00 50.69 136 ALA A C 1
ATOM 1052 O O . ALA A 1 136 ? 2.229 -2.186 -37.940 1.00 50.69 136 ALA A O 1
ATOM 1053 N N . GLU A 1 137 ? 1.282 -0.382 -38.962 1.00 44.50 137 GLU A N 1
ATOM 1054 C CA . GLU A 1 137 ? 1.925 -0.277 -40.301 1.00 44.50 137 GLU A CA 1
ATOM 1055 C C . GLU A 1 137 ? 0.841 -0.036 -41.385 1.00 44.50 137 GLU A C 1
ATOM 1057 O O . GLU A 1 137 ? -0.214 -0.650 -41.333 1.00 44.50 137 GLU A O 1
ATOM 1062 N N . ALA A 1 138 ? 0.936 0.830 -42.398 1.00 41.09 138 ALA A N 1
ATOM 1063 C CA . ALA A 1 138 ? 2.014 1.626 -42.970 1.00 41.09 138 ALA A CA 1
ATOM 1064 C C . ALA A 1 138 ? 1.431 2.802 -43.799 1.00 41.09 138 ALA A C 1
ATOM 1066 O O . ALA A 1 138 ? 0.342 2.686 -44.353 1.00 41.09 138 ALA A O 1
ATOM 1067 N N . ASN A 1 139 ? 2.208 3.885 -43.922 1.00 50.53 139 ASN A N 1
ATOM 1068 C CA . ASN A 1 139 ? 2.231 4.907 -44.984 1.00 50.53 139 ASN A CA 1
ATOM 1069 C C . ASN A 1 139 ? 0.961 5.179 -45.825 1.00 50.53 139 ASN A C 1
ATOM 1071 O O . ASN A 1 139 ? 0.653 4.442 -46.763 1.00 50.53 139 ASN A O 1
ATOM 1075 N N . CYS A 1 140 ? 0.411 6.387 -45.682 1.00 40.16 140 CYS A N 1
ATOM 1076 C CA . CYS A 1 140 ? -0.087 7.164 -46.820 1.00 40.16 140 CYS A CA 1
ATOM 1077 C C . CYS A 1 140 ? 0.302 8.643 -46.639 1.00 40.16 140 CYS A C 1
ATOM 1079 O O . CYS A 1 140 ? 0.577 9.085 -45.530 1.00 40.16 140 CYS A O 1
ATOM 1081 N N . PHE A 1 141 ? 0.486 9.318 -47.766 1.00 40.75 141 PHE A N 1
ATOM 1082 C CA . PHE A 1 141 ? 1.395 10.438 -47.995 1.00 40.75 141 PHE A CA 1
ATOM 1083 C C . PHE A 1 141 ? 0.805 11.813 -47.646 1.00 40.75 141 PHE A C 1
ATOM 1085 O O . PHE A 1 141 ? -0.404 11.986 -47.748 1.00 40.75 141 PHE A O 1
ATOM 1092 N N . ASP A 1 142 ? 1.716 12.734 -47.303 1.00 43.28 142 ASP A N 1
ATOM 1093 C CA . ASP A 1 142 ? 1.784 14.172 -47.625 1.00 43.28 142 ASP A CA 1
ATOM 1094 C C . ASP A 1 142 ? 0.469 14.958 -47.794 1.00 43.28 142 ASP A C 1
ATOM 1096 O O . ASP A 1 142 ? -0.278 14.725 -48.738 1.00 43.28 142 ASP A O 1
ATOM 1100 N N . ASP A 1 143 ? 0.252 15.985 -46.971 1.00 44.38 143 ASP A N 1
ATOM 1101 C CA . ASP A 1 143 ? 0.426 17.381 -47.412 1.00 44.38 143 ASP A CA 1
ATOM 1102 C C . ASP A 1 143 ? 0.179 18.347 -46.241 1.00 44.38 143 ASP A C 1
ATOM 1104 O O . ASP A 1 143 ? -0.790 18.227 -45.495 1.00 44.38 143 ASP A O 1
ATOM 1108 N N . ASP A 1 144 ? 1.115 19.276 -46.100 1.00 52.94 144 ASP A N 1
ATOM 1109 C CA . ASP A 1 144 ? 1.045 20.593 -45.473 1.00 52.94 144 ASP A CA 1
ATOM 1110 C C . ASP A 1 144 ? -0.334 21.071 -44.959 1.00 52.94 144 ASP A C 1
ATOM 1112 O O . ASP A 1 144 ? -1.081 21.728 -45.680 1.00 52.94 144 ASP A O 1
ATOM 1116 N N . ASP A 1 145 ? -0.596 20.905 -43.661 1.00 54.81 145 ASP A N 1
ATOM 1117 C CA . ASP A 1 145 ? -1.385 21.880 -42.905 1.00 54.81 145 ASP A CA 1
ATOM 1118 C C . ASP A 1 145 ? -0.645 22.185 -41.604 1.00 54.81 145 ASP A C 1
ATOM 1120 O O . ASP A 1 145 ? -0.521 21.380 -40.680 1.00 54.81 145 ASP A O 1
ATOM 1124 N N . ILE A 1 146 ? -0.050 23.374 -41.585 1.00 60.59 146 ILE A N 1
ATOM 1125 C CA . ILE A 1 146 ? 0.466 23.997 -40.380 1.00 60.59 146 ILE A CA 1
ATOM 1126 C C . ILE A 1 146 ? -0.747 24.361 -39.528 1.00 60.59 146 ILE A C 1
ATOM 1128 O O . ILE A 1 146 ? -1.260 25.479 -39.596 1.00 60.59 146 ILE A O 1
ATOM 1132 N N . ASP A 1 147 ? -1.220 23.401 -38.737 1.00 58.69 147 ASP A N 1
ATOM 1133 C CA . ASP A 1 147 ? -2.139 23.672 -37.641 1.00 58.69 147 ASP A CA 1
ATOM 1134 C C . ASP A 1 147 ? -1.408 24.610 -36.682 1.00 58.69 147 ASP A C 1
ATOM 1136 O O . ASP A 1 147 ? -0.612 24.225 -35.823 1.00 58.69 147 ASP A O 1
ATOM 1140 N N . THR A 1 148 ? -1.601 25.900 -36.933 1.00 59.28 148 THR A N 1
ATOM 1141 C CA . THR A 1 148 ? -1.168 26.978 -36.067 1.00 59.28 148 THR A CA 1
ATOM 1142 C C . THR A 1 148 ? -1.943 26.773 -34.783 1.00 59.28 148 THR A C 1
ATOM 1144 O O . THR A 1 148 ? -3.136 27.061 -34.735 1.00 59.28 148 THR A O 1
ATOM 1147 N N . TYR A 1 149 ? -1.265 26.200 -33.790 1.00 62.16 149 TYR A N 1
ATOM 1148 C CA . TYR A 1 149 ? -1.766 26.032 -32.433 1.00 62.16 149 TYR A CA 1
ATOM 1149 C C . TYR A 1 149 ? -2.464 27.331 -32.015 1.00 62.16 149 TYR A C 1
ATOM 1151 O O . TYR A 1 149 ? -1.837 28.392 -31.970 1.00 62.16 149 TYR A O 1
ATOM 1159 N N . ASN A 1 150 ? -3.779 27.266 -31.820 1.00 63.41 150 ASN A N 1
ATOM 1160 C CA . ASN A 1 150 ? -4.580 28.430 -31.482 1.00 63.41 150 ASN A CA 1
ATOM 1161 C C . ASN A 1 150 ? -4.627 28.519 -29.954 1.00 63.41 150 ASN A C 1
ATOM 1163 O O . ASN A 1 150 ? -5.497 27.924 -29.331 1.00 63.41 150 ASN A O 1
ATOM 1167 N N . GLU A 1 151 ? -3.664 29.226 -29.356 1.00 61.31 151 GLU A N 1
ATOM 1168 C CA . GLU A 1 151 ? -3.546 29.380 -27.890 1.00 61.31 151 GLU A CA 1
ATOM 1169 C C . GLU A 1 151 ? -4.742 30.117 -27.245 1.00 61.31 151 GLU A C 1
ATOM 1171 O O . GLU A 1 151 ? -4.833 30.202 -26.027 1.00 61.31 151 GLU A O 1
ATOM 1176 N N . ASP A 1 152 ? -5.676 30.636 -28.049 1.00 62.31 152 ASP A N 1
ATOM 1177 C CA . ASP A 1 152 ? -6.903 31.294 -27.584 1.00 62.31 152 ASP A CA 1
ATOM 1178 C C . ASP A 1 152 ? -7.998 30.311 -27.107 1.00 62.31 152 ASP A C 1
ATOM 1180 O O . ASP A 1 152 ? -9.017 30.769 -26.591 1.00 62.31 152 ASP A O 1
ATOM 1184 N N . ASP A 1 153 ? -7.818 28.992 -27.281 1.00 64.69 153 ASP A N 1
ATOM 1185 C CA . ASP A 1 153 ? -8.745 27.949 -26.785 1.00 64.69 153 ASP A CA 1
ATOM 1186 C C . ASP A 1 153 ? -8.238 27.263 -25.496 1.00 64.69 153 ASP A C 1
ATOM 1188 O O . ASP A 1 153 ? -8.810 26.275 -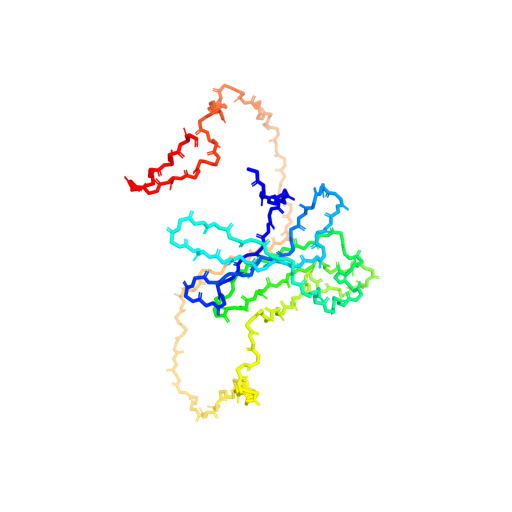25.038 1.00 64.69 153 ASP A O 1
ATOM 1192 N N . GLU A 1 154 ? -7.163 27.789 -24.896 1.00 64.00 154 GLU A N 1
ATOM 1193 C CA . GLU A 1 154 ? -6.716 27.406 -23.553 1.00 64.00 154 GLU A CA 1
ATOM 1194 C C . GLU A 1 154 ? -7.674 28.040 -22.526 1.00 64.00 154 GLU A C 1
ATOM 1196 O O . GLU A 1 154 ? -7.483 29.166 -22.053 1.00 64.00 154 GLU A O 1
ATOM 1201 N N . GLU A 1 155 ? -8.766 27.334 -22.231 1.00 62.19 155 GLU A N 1
ATOM 1202 C CA . GLU A 1 155 ? -9.664 27.656 -21.123 1.00 62.19 155 GLU A CA 1
ATOM 1203 C C . GLU A 1 155 ? -8.856 27.670 -19.809 1.00 62.19 155 GLU A C 1
ATOM 1205 O O . GLU A 1 155 ? -7.992 26.830 -19.580 1.00 62.19 155 GLU A O 1
ATOM 1210 N N . ASP A 1 156 ? -9.080 28.681 -18.968 1.00 58.91 156 ASP A N 1
ATOM 1211 C CA . ASP A 1 156 ? -8.299 28.974 -17.762 1.00 58.91 156 ASP A CA 1
ATOM 1212 C C . ASP A 1 156 ? -8.221 27.761 -16.804 1.00 58.91 156 ASP A C 1
ATOM 1214 O O . ASP A 1 156 ? -9.108 27.524 -15.983 1.00 58.91 156 ASP A O 1
ATOM 1218 N N . GLU A 1 157 ? -7.114 27.011 -16.870 1.00 54.50 157 GLU A N 1
ATOM 1219 C CA . GLU A 1 157 ? -6.782 25.856 -16.012 1.00 54.50 157 GLU A CA 1
ATOM 1220 C C . GLU A 1 157 ? -6.649 26.216 -14.508 1.00 54.50 157 GLU A C 1
ATOM 1222 O O . GLU A 1 157 ? -6.238 25.394 -13.685 1.00 54.50 157 GLU A O 1
ATOM 1227 N N . SER A 1 158 ? -6.988 27.443 -14.088 1.00 54.78 158 SER A N 1
ATOM 1228 C CA . SER A 1 158 ? -7.172 27.753 -12.666 1.00 54.78 158 SER A CA 1
ATOM 1229 C C . SER A 1 158 ? -8.471 27.179 -12.081 1.00 54.78 158 SER A C 1
ATOM 1231 O O . SER A 1 158 ? -8.568 27.049 -10.855 1.00 54.78 158 SER A O 1
ATOM 1233 N N . GLU A 1 159 ? -9.429 26.768 -12.923 1.00 48.66 159 GLU A N 1
ATOM 1234 C CA . GLU A 1 159 ? -10.675 26.111 -12.496 1.00 48.66 159 GLU A CA 1
ATOM 1235 C C . GLU A 1 159 ? -10.605 24.579 -12.449 1.00 48.66 159 GLU A C 1
ATOM 1237 O O . GLU A 1 159 ? -11.490 23.974 -11.855 1.00 48.66 159 GLU A O 1
ATOM 1242 N N . THR A 1 160 ? -9.560 23.935 -12.974 1.00 48.88 160 THR A N 1
ATOM 1243 C CA . THR A 1 160 ? -9.369 22.466 -12.994 1.00 48.88 160 THR A CA 1
ATOM 1244 C C . THR A 1 160 ? -8.359 22.006 -11.939 1.00 48.88 160 THR A C 1
ATOM 1246 O O . THR A 1 160 ? -7.548 21.098 -12.133 1.00 48.88 160 THR A O 1
ATOM 1249 N N . GLY A 1 161 ? -8.414 22.601 -10.747 1.00 48.28 161 GLY A N 1
ATOM 1250 C CA . GLY A 1 161 ? -7.760 22.001 -9.587 1.00 48.28 161 GLY A CA 1
ATOM 1251 C C . GLY A 1 161 ? -8.348 20.611 -9.318 1.00 48.28 161 GLY A C 1
ATOM 1252 O O . GLY A 1 161 ? -9.540 20.393 -9.453 1.00 48.28 161 GLY A O 1
ATOM 1253 N N . TYR A 1 162 ? -7.566 19.632 -8.881 1.00 51.47 162 TYR A N 1
ATOM 1254 C CA . TYR A 1 162 ? -8.155 18.424 -8.298 1.00 51.47 162 TYR A CA 1
ATOM 1255 C C . TYR A 1 162 ? -8.722 18.795 -6.915 1.00 51.47 162 TYR A C 1
ATOM 1257 O O . TYR A 1 162 ? -8.032 18.643 -5.905 1.00 51.47 162 TYR A O 1
ATOM 1265 N N . TRP A 1 163 ? -9.932 19.362 -6.832 1.00 54.00 163 TRP A N 1
ATOM 1266 C CA . TRP A 1 163 ? -10.551 19.645 -5.533 1.00 54.00 163 TRP A CA 1
ATOM 1267 C C . TRP A 1 163 ? -11.179 18.374 -4.962 1.00 54.00 163 TRP A C 1
ATOM 1269 O O . TRP A 1 163 ? -11.987 17.689 -5.586 1.00 54.00 163 TRP A O 1
ATOM 1279 N N . ILE A 1 164 ? -10.816 18.067 -3.722 1.00 58.41 164 ILE A N 1
ATOM 1280 C CA . ILE A 1 164 ? -11.505 17.062 -2.920 1.00 58.41 164 ILE A CA 1
ATOM 1281 C C . ILE A 1 164 ? -12.847 17.679 -2.515 1.00 58.41 164 ILE A C 1
ATOM 1283 O O . ILE A 1 164 ? -12.890 18.623 -1.726 1.00 58.41 164 ILE A O 1
ATOM 1287 N N . THR A 1 165 ? -13.958 17.168 -3.042 1.00 51.34 165 THR A N 1
ATOM 1288 C CA . THR A 1 165 ? -15.289 17.508 -2.527 1.00 51.34 165 THR A CA 1
ATOM 1289 C C . THR A 1 165 ? -15.472 16.848 -1.163 1.00 51.34 165 THR A C 1
ATOM 1291 O O . THR A 1 165 ? -15.812 15.668 -1.073 1.00 51.34 165 THR A O 1
ATOM 1294 N N . CYS A 1 166 ? -15.239 17.599 -0.089 1.00 53.41 166 CYS A N 1
ATOM 1295 C CA . CYS A 1 166 ? -15.662 17.190 1.245 1.00 53.41 166 CYS A CA 1
ATOM 1296 C C . CYS A 1 166 ? -17.193 17.042 1.276 1.00 53.41 166 CYS A C 1
ATOM 1298 O O . CYS A 1 166 ? -17.923 17.864 0.721 1.00 53.41 166 CYS A O 1
ATOM 1300 N N . SER A 1 167 ? -17.686 15.979 1.915 1.00 62.88 167 SER A N 1
ATOM 1301 C CA . SER A 1 167 ? -19.125 15.753 2.089 1.00 62.88 167 SER A CA 1
ATOM 1302 C C . SER A 1 167 ? -19.786 16.924 2.834 1.00 62.88 167 SER A C 1
ATOM 1304 O O . SER A 1 167 ? -19.133 17.589 3.637 1.00 62.88 167 SER A O 1
ATOM 1306 N N . ALA A 1 168 ? -21.088 17.151 2.623 1.00 60.81 168 ALA A N 1
ATOM 1307 C CA . ALA A 1 168 ? -21.845 18.270 3.209 1.00 60.81 168 ALA A CA 1
ATOM 1308 C C . ALA A 1 168 ? -21.860 18.322 4.757 1.00 60.81 168 ALA A C 1
ATOM 1310 O O . ALA A 1 168 ? -22.366 19.283 5.329 1.00 60.81 168 ALA A O 1
ATOM 1311 N N . ASN A 1 169 ? -21.297 17.309 5.425 1.00 58.75 169 ASN A N 1
ATOM 1312 C CA . ASN A 1 169 ? -21.205 17.196 6.879 1.00 58.75 169 ASN A CA 1
ATOM 1313 C C . ASN A 1 169 ? -19.763 17.312 7.411 1.00 58.75 169 ASN A C 1
ATOM 1315 O O . ASN A 1 169 ? -19.537 17.073 8.595 1.00 58.75 169 ASN A O 1
ATOM 1319 N N . CYS A 1 170 ? -18.778 17.638 6.569 1.00 54.94 170 CYS A N 1
ATOM 1320 C CA . CYS A 1 170 ? -17.417 17.900 7.030 1.00 54.94 170 CYS A CA 1
ATOM 1321 C C . CYS A 1 170 ? -17.332 19.309 7.628 1.00 54.94 170 CYS A C 1
ATOM 1323 O O . CYS A 1 170 ? -17.040 20.269 6.920 1.00 54.94 170 CYS A O 1
ATOM 1325 N N . ASP A 1 171 ? -17.577 19.419 8.931 1.00 57.19 171 ASP A N 1
ATOM 1326 C CA . ASP A 1 171 ? -17.220 20.602 9.711 1.00 57.19 171 ASP A CA 1
ATOM 1327 C C . ASP A 1 171 ? -15.770 20.427 10.190 1.00 57.19 171 ASP A C 1
ATOM 1329 O O . ASP A 1 171 ? -15.479 19.618 11.074 1.00 57.19 171 ASP A O 1
ATOM 1333 N N . ILE A 1 172 ? -14.832 21.095 9.518 1.00 56.50 172 ILE A N 1
ATOM 1334 C CA . ILE A 1 172 ? -13.431 21.146 9.946 1.00 56.50 172 ILE A CA 1
ATOM 1335 C C . ILE A 1 172 ? -13.321 22.339 10.893 1.00 56.50 172 ILE A C 1
ATOM 1337 O O . ILE A 1 172 ? -13.161 23.479 10.459 1.00 56.50 172 ILE A O 1
ATOM 1341 N N . ASP A 1 173 ? -13.433 22.065 12.191 1.00 52.03 173 ASP A N 1
ATOM 1342 C CA . ASP A 1 173 ? -13.226 23.063 13.238 1.00 52.03 173 ASP A CA 1
ATOM 1343 C C . ASP A 1 173 ? -11.719 23.355 13.349 1.00 52.03 173 ASP A C 1
ATOM 1345 O O . ASP A 1 173 ? -10.928 22.529 13.813 1.00 52.03 173 ASP A O 1
AT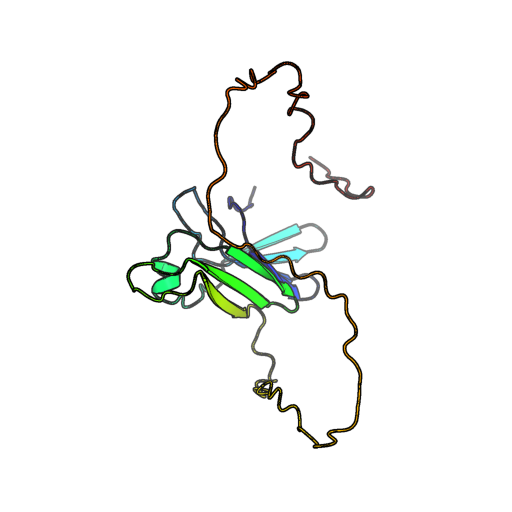OM 1349 N N . ILE A 1 174 ? -11.300 24.513 12.832 1.00 49.44 174 ILE A N 1
ATOM 1350 C CA . ILE A 1 174 ? -9.937 25.032 12.982 1.00 49.44 174 ILE A CA 1
ATOM 1351 C C . ILE A 1 174 ? -9.952 25.963 14.187 1.00 49.44 174 ILE A C 1
ATOM 1353 O O . ILE A 1 174 ? -10.235 27.157 14.054 1.00 49.44 174 ILE A O 1
ATOM 1357 N N . ASN A 1 175 ? -9.610 25.420 15.353 1.00 41.28 175 ASN A N 1
ATOM 1358 C CA . ASN A 1 175 ? -9.210 26.216 16.508 1.00 41.28 175 ASN A CA 1
ATOM 1359 C C . ASN A 1 175 ? -8.028 25.568 17.233 1.00 41.28 175 ASN A C 1
ATOM 1361 O O . ASN A 1 175 ? -8.153 24.394 17.648 1.00 41.28 175 ASN A O 1
#

Nearest PDB structures (foldseek):
  6cim-assembly1_B  TM=9.760E-01  e=2.487E-13  Mus musculus
  5ze2-assembly1_B  TM=9.717E-01  e=2.791E-13  Mus musculus
  6xny-assembly1_B  TM=9.471E-01  e=1.318E-13  Mus musculus
  6xnx-assembly1_D  TM=9.510E-01  e=4.691E-13  Mus musculus
  6oes-assembly1_D  TM=9.554E-01  e=9.374E-13  Mus musculus

InterPro domains:
  IPR004321 V-D-J recombination activating protein 2 [PF03089] (2-137)
  IPR004321 V-D-J recombination activating protein 2 [PTHR10960] (1-175)

Secondary structure (DSSP, 8-state):
------BS-EEEEEETTEEEEE--EEETTEE---EEEEEEETTEEEEEEEPPP---HHHHH-S--EEEEEETTEEEEEEE--TTSTT--SEEEEEEE-S---S-----------------------------------------------GGG---TTS--------TT------

Mean predicted aligned error: 18.25 Å

Foldseek 3Di:
DQDDQFPQWEKEAQDPFKIKTAWGANDQQHIDQWMWIWGDDPPDIDIGTDDGPPDDPCRVPARDKHWYYPYNQKIKIKGAWDPPDPDTDRIDIDIDHRHDPPVPPPPPPVPPPPPDDDDPDDDDDPPDDPDDDPDDDDDDDDDDDPPPPPCVPPDPCVVVDPDDPDPPPDDPDDD

Organism: NCBI:txid33573

Sequence (175 aa):
PGGISVSSPLVTQTGDKEFVMVGGYQCDNQKRMFCNTITLEDNNIEIEERETPDWTPDIKHCKIWFGSDMGNGAILLGIPGDNRQLISDANYFYILRCGGTREDDEEAAQTCSQTSTEDPGDSTPFEDSEEFCFSAEANCFDDDDIDTYNEDDEEDESETGYWITCSANCDIDIN

Solvent-accessible surface area (backbone atoms only — not comparable to full-atom values): 11903 Å² total; per-residue (Å²): 140,87,80,83,83,65,45,78,58,39,60,25,50,56,48,100,50,32,30,39,40,38,48,30,26,68,47,101,88,38,69,32,78,53,27,29,40,36,37,59,51,102,89,47,78,47,76,42,84,41,83,54,71,92,69,51,68,67,69,70,72,46,87,58,74,50,68,44,55,71,49,87,10,24,32,42,39,36,32,72,40,68,80,88,47,103,84,50,58,76,57,47,76,47,77,50,72,72,40,76,86,64,94,66,81,66,78,70,72,81,71,85,69,79,78,86,75,93,74,96,74,89,77,79,83,80,88,78,76,90,73,88,74,87,78,90,79,79,90,83,80,88,79,94,73,85,77,70,78,66,78,88,73,68,70,72,70,84,76,68,60,92,71,81,83,72,59,100,79,72,78,82,84,87,127

Radius of gyration: 24.9 Å; Cα contacts (8 Å, |Δi|>4): 194; chains: 1; bounding box: 41×63×67 Å